Protein AF-D2VY83-F1 (afdb_monomer_lite)

pLDDT: mean 72.1, std 21.94, range [38.34, 97.81]

Foldseek 3Di:
DDDDDDDDDDDDDDDDDDDDDDDDDDDDDDDDDDDDDDDDDDDDDDDDDDDDDDDDDPDPPPDDPPPPPPQPWDWDQDPVGIDTDRDPPPCPVPLQDLLLLLQPLLDDLVVSCVVVVHDSVSNVVSCVVCQVVQVHPDRDPDLVVCVPGPSSLSNPCPRPNVVVPPPPD

Sequence (169 aa):
MNRKPSKISKPSTKLNSNKLSNRSSSSLSSITLISFAKSSTTTSIPNNTHKNNNNTNIENYNNSPLAVSLFNWKKRETKYGTFFSAAPVNSYKRAISNEEMIRVLHLSQIQAAKILDCHLSTLKRRFNKTKHSLGLDAWPQNYQSIRHLPIFKEIYPMNLSFILNKDSK

Radius of gyration: 32.74 Å; chains: 1; bounding box: 63×112×62 Å

Organism: Naegleria gruberi (NCBI:txid5762)

Structure (mmCIF, N/CA/C/O backbone):
data_AF-D2VY83-F1
#
_entry.id   AF-D2VY83-F1
#
loop_
_atom_site.group_PDB
_atom_site.id
_atom_site.type_symbol
_atom_site.label_atom_id
_atom_site.label_alt_id
_atom_site.label_comp_id
_atom_site.label_asym_id
_atom_site.label_entity_id
_atom_site.label_seq_id
_atom_site.pdbx_PDB_ins_code
_atom_site.Cartn_x
_atom_site.Cartn_y
_atom_site.Cartn_z
_atom_site.occupancy
_atom_site.B_iso_or_equiv
_atom_site.auth_seq_id
_atom_site.auth_comp_id
_atom_site.auth_asym_id
_atom_site.auth_atom_id
_atom_site.pdbx_PDB_model_num
ATOM 1 N N . MET A 1 1 ? 4.031 -63.051 -19.609 1.00 50.16 1 MET A N 1
ATOM 2 C CA . MET A 1 1 ? 4.581 -61.750 -20.063 1.00 50.16 1 MET A CA 1
ATOM 3 C C . MET A 1 1 ? 5.243 -61.069 -18.867 1.00 50.16 1 MET A C 1
ATOM 5 O O . MET A 1 1 ? 4.550 -60.489 -18.047 1.00 50.16 1 MET A O 1
ATOM 9 N N . ASN A 1 2 ? 6.566 -61.205 -18.726 1.00 4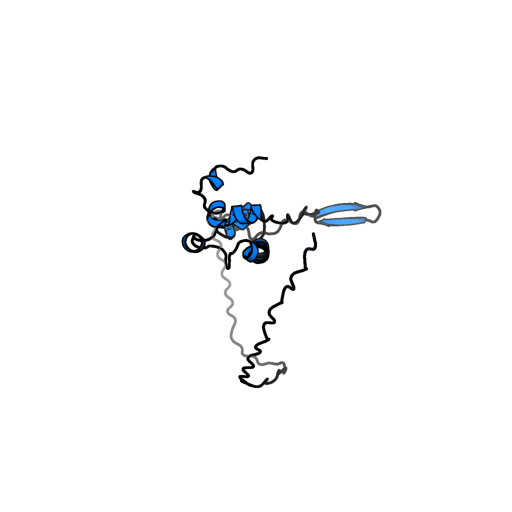6.28 2 ASN A N 1
ATOM 10 C CA . ASN A 1 2 ? 7.329 -60.748 -17.556 1.00 46.28 2 ASN A CA 1
ATOM 11 C C . ASN A 1 2 ? 7.986 -59.391 -17.838 1.00 46.28 2 ASN A C 1
ATOM 13 O O . ASN A 1 2 ? 8.931 -59.317 -18.623 1.00 46.28 2 ASN A O 1
ATOM 17 N N . ARG A 1 3 ? 7.508 -58.315 -17.201 1.00 61.59 3 ARG A N 1
ATOM 18 C CA . ARG A 1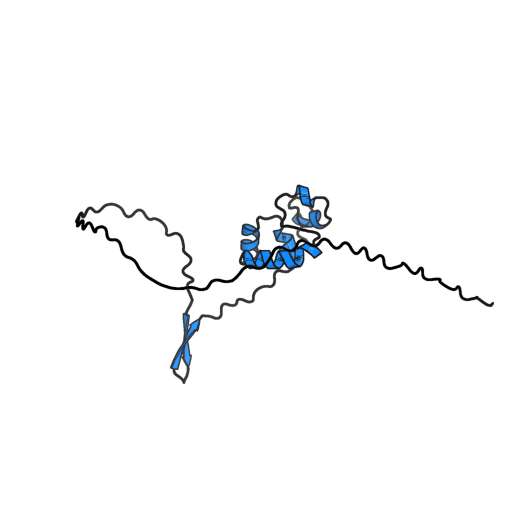 3 ? 8.151 -56.993 -17.258 1.00 61.59 3 ARG A CA 1
ATOM 19 C C . ARG A 1 3 ? 9.157 -56.861 -16.111 1.00 61.59 3 ARG A C 1
ATOM 21 O O . ARG A 1 3 ? 8.778 -56.863 -14.945 1.00 61.59 3 ARG A O 1
ATOM 28 N N . LYS A 1 4 ? 10.445 -56.769 -16.462 1.00 65.12 4 LYS A N 1
ATOM 29 C CA . LYS A 1 4 ? 11.553 -56.439 -15.548 1.00 65.12 4 LYS A CA 1
ATOM 30 C C . LYS A 1 4 ? 11.404 -54.997 -15.023 1.00 65.12 4 LYS A C 1
ATOM 32 O O . LYS A 1 4 ? 11.083 -54.118 -15.821 1.00 65.12 4 LYS A O 1
ATOM 37 N N . PRO A 1 5 ? 11.704 -54.719 -13.742 1.00 65.31 5 PRO A N 1
ATOM 38 C CA . PRO A 1 5 ? 11.765 -53.356 -13.222 1.00 65.31 5 PRO A CA 1
ATOM 39 C C . PRO A 1 5 ? 13.105 -52.679 -13.559 1.00 65.31 5 PRO A C 1
ATOM 41 O O . PRO A 1 5 ? 14.185 -53.205 -13.282 1.00 65.31 5 PRO A O 1
ATOM 44 N N . SER A 1 6 ? 13.026 -51.489 -14.154 1.00 64.12 6 SER A N 1
ATOM 45 C CA . SER A 1 6 ? 14.146 -50.592 -14.446 1.00 64.12 6 SER A CA 1
ATOM 46 C C . SER A 1 6 ? 14.648 -49.904 -13.172 1.00 64.12 6 SER A C 1
ATOM 48 O O . SER A 1 6 ? 13.904 -49.177 -12.514 1.00 64.12 6 SER A O 1
ATOM 50 N N . LYS A 1 7 ? 15.927 -50.110 -12.838 1.00 63.50 7 LYS A N 1
ATOM 51 C CA . LYS A 1 7 ? 16.639 -49.394 -11.771 1.00 63.50 7 LYS A CA 1
ATOM 52 C C . LYS A 1 7 ? 16.869 -47.939 -12.196 1.00 63.50 7 LYS A C 1
ATOM 54 O O . LYS A 1 7 ? 17.638 -47.683 -13.115 1.00 63.50 7 LYS A O 1
ATOM 59 N N . ILE A 1 8 ? 16.221 -46.999 -11.512 1.00 67.62 8 ILE A N 1
ATOM 60 C CA . ILE A 1 8 ? 16.479 -45.560 -11.643 1.00 67.62 8 ILE A CA 1
ATOM 61 C C . ILE A 1 8 ? 17.646 -45.209 -10.714 1.00 67.62 8 ILE A C 1
ATOM 63 O O . ILE A 1 8 ? 17.513 -45.205 -9.490 1.00 67.62 8 ILE A O 1
ATOM 67 N N . SER A 1 9 ? 18.811 -44.954 -11.305 1.00 62.66 9 SER A N 1
ATOM 68 C CA . SER A 1 9 ? 20.003 -44.428 -10.638 1.00 62.66 9 SER A CA 1
ATOM 69 C C . SER A 1 9 ? 19.827 -42.936 -10.336 1.00 62.66 9 SER A C 1
ATOM 71 O O . SER A 1 9 ? 19.643 -42.135 -11.251 1.00 62.66 9 SER A O 1
ATOM 73 N N . LYS A 1 10 ? 19.904 -42.555 -9.057 1.00 69.62 10 LYS A N 1
ATOM 74 C CA . LYS A 1 10 ? 19.952 -41.153 -8.615 1.00 69.62 10 LYS A CA 1
ATOM 75 C C . LYS A 1 10 ? 21.366 -40.588 -8.825 1.00 69.62 10 LYS A C 1
ATOM 77 O O . LYS A 1 10 ? 22.311 -41.220 -8.351 1.00 69.62 10 LYS A O 1
ATOM 82 N N . PRO A 1 11 ? 21.548 -39.410 -9.446 1.00 65.31 11 PRO A N 1
ATOM 83 C CA . PRO A 1 11 ? 22.831 -38.723 -9.418 1.00 65.31 11 PRO A CA 1
ATOM 84 C C . PRO A 1 11 ? 23.021 -37.994 -8.079 1.00 65.31 11 PRO A C 1
ATOM 86 O O . PRO A 1 11 ? 22.251 -37.112 -7.703 1.00 65.31 11 PRO A O 1
ATOM 89 N N . SER A 1 12 ? 24.063 -38.397 -7.354 1.00 55.31 12 SER A N 1
ATOM 90 C CA . SER A 1 12 ? 24.594 -37.748 -6.158 1.00 55.31 12 SER A CA 1
ATOM 91 C C . SER A 1 12 ? 25.444 -36.534 -6.549 1.00 55.31 12 SER A C 1
ATOM 93 O O . SER A 1 12 ? 26.580 -36.699 -7.003 1.00 55.31 12 SER A O 1
ATOM 95 N N . THR A 1 13 ? 24.936 -35.318 -6.365 1.00 58.25 13 THR A N 1
ATOM 96 C CA . THR A 1 13 ? 25.732 -34.095 -6.542 1.00 58.25 13 THR A CA 1
ATOM 97 C C . THR A 1 13 ? 26.326 -33.660 -5.207 1.00 58.25 13 THR A C 1
ATOM 99 O O . THR A 1 13 ? 25.625 -33.414 -4.228 1.00 58.25 13 THR A O 1
ATOM 102 N N . LYS A 1 14 ? 27.658 -33.639 -5.189 1.00 55.62 14 LYS A N 1
ATOM 103 C CA . LYS A 1 14 ? 28.530 -33.361 -4.051 1.00 55.62 14 LYS A CA 1
ATOM 104 C C . LYS A 1 14 ? 28.411 -31.906 -3.588 1.00 55.62 14 LYS A C 1
ATOM 106 O O . LYS A 1 14 ? 28.391 -30.985 -4.399 1.00 55.62 14 LYS A O 1
ATOM 111 N N . LEU A 1 15 ? 28.407 -31.743 -2.266 1.00 46.94 15 LEU A N 1
ATOM 112 C CA . LEU A 1 15 ? 28.692 -30.508 -1.541 1.00 46.94 15 LEU A CA 1
ATOM 113 C C . LEU A 1 15 ? 30.009 -29.893 -2.033 1.00 46.94 15 LEU A C 1
ATOM 115 O O . LEU A 1 15 ? 31.037 -30.568 -2.025 1.00 46.94 15 LEU A O 1
ATOM 119 N N . ASN A 1 16 ? 29.981 -28.612 -2.404 1.00 53.56 16 ASN A N 1
ATOM 120 C CA . ASN A 1 16 ? 31.184 -27.810 -2.589 1.00 53.56 16 ASN A CA 1
ATOM 121 C C . ASN A 1 16 ? 31.148 -26.636 -1.603 1.00 53.56 16 ASN A C 1
ATOM 123 O O . ASN A 1 16 ? 30.447 -25.646 -1.802 1.00 53.56 16 ASN A O 1
ATOM 127 N N . SER A 1 17 ? 31.858 -26.800 -0.490 1.00 47.78 17 SER A N 1
ATOM 128 C CA . SER A 1 17 ? 32.050 -25.794 0.549 1.00 47.78 17 SER A CA 1
ATOM 129 C C . SER A 1 17 ? 33.321 -24.999 0.254 1.00 47.78 17 SER A C 1
ATOM 131 O O . SER A 1 17 ? 34.409 -25.387 0.682 1.00 47.78 17 SER A O 1
ATOM 133 N N . ASN A 1 18 ? 33.191 -23.872 -0.447 1.00 52.16 18 ASN A N 1
ATOM 134 C CA . ASN A 1 18 ? 34.287 -22.912 -0.557 1.00 52.16 18 ASN A CA 1
ATOM 135 C C . ASN A 1 18 ? 34.335 -22.041 0.701 1.00 52.16 18 ASN A C 1
ATOM 137 O O . ASN A 1 18 ? 33.578 -21.092 0.889 1.00 52.16 18 ASN A O 1
ATOM 141 N N . LYS A 1 19 ? 35.260 -22.435 1.572 1.00 44.53 19 LYS A N 1
ATOM 142 C CA . LYS A 1 19 ? 35.750 -21.730 2.749 1.00 44.53 19 LYS A CA 1
ATOM 143 C C . LYS A 1 19 ? 36.681 -20.608 2.274 1.00 44.53 19 LYS A C 1
ATOM 145 O O . LYS A 1 19 ? 37.824 -20.886 1.933 1.00 44.53 19 LYS A O 1
ATOM 150 N N . LEU A 1 20 ? 36.215 -19.358 2.260 1.00 50.91 20 LEU A N 1
ATOM 151 C CA . LEU A 1 20 ? 37.099 -18.189 2.194 1.00 50.91 20 LEU A CA 1
ATOM 152 C C . LEU A 1 20 ? 36.975 -17.392 3.492 1.00 50.91 20 LEU A C 1
ATOM 154 O O . LEU A 1 20 ? 36.028 -16.647 3.727 1.00 50.91 20 LEU A O 1
ATOM 158 N N . SER A 1 21 ? 37.955 -17.608 4.359 1.00 43.59 21 SER A N 1
ATOM 159 C CA . SER A 1 21 ? 38.268 -16.769 5.502 1.00 43.59 21 SER A CA 1
ATOM 160 C C . SER A 1 21 ? 38.964 -15.501 5.016 1.00 43.59 21 SER A C 1
ATOM 162 O O . SER A 1 21 ? 40.101 -15.591 4.566 1.00 43.59 21 SER A O 1
ATOM 164 N N . ASN A 1 22 ? 38.341 -14.337 5.187 1.00 47.81 22 ASN A N 1
ATOM 165 C CA . ASN A 1 22 ? 39.086 -13.089 5.320 1.00 47.81 22 ASN A CA 1
ATOM 166 C C . ASN A 1 22 ? 38.757 -12.462 6.672 1.00 47.81 22 ASN A C 1
ATOM 168 O O . ASN A 1 22 ? 37.680 -11.921 6.911 1.00 47.81 22 ASN A O 1
ATOM 172 N N . ARG A 1 23 ? 39.730 -12.611 7.573 1.00 41.16 23 ARG A N 1
ATOM 173 C CA . ARG A 1 23 ? 39.874 -11.842 8.801 1.00 41.16 23 ARG A CA 1
ATOM 174 C C . ARG A 1 23 ? 40.014 -10.368 8.431 1.00 41.16 23 ARG A C 1
ATOM 176 O O . ARG A 1 23 ? 40.884 -10.003 7.649 1.00 41.16 23 ARG A O 1
ATOM 183 N N . SER A 1 24 ? 39.233 -9.518 9.074 1.00 47.16 24 SER A N 1
ATOM 184 C CA . SER A 1 24 ? 39.651 -8.158 9.402 1.00 47.16 24 SER A CA 1
ATOM 185 C C . SER A 1 24 ? 39.065 -7.842 10.767 1.00 47.16 24 SER A C 1
ATOM 187 O O . SER A 1 24 ? 37.891 -7.530 10.930 1.00 47.16 24 SER A O 1
ATOM 189 N N . SER A 1 25 ? 39.905 -8.085 11.764 1.00 42.38 25 SER A N 1
ATOM 190 C CA . SER A 1 25 ? 39.748 -7.676 13.147 1.00 42.38 25 SER A CA 1
ATOM 191 C C . SER A 1 25 ? 40.097 -6.197 13.266 1.00 42.38 25 SER A C 1
ATOM 193 O O . SER A 1 25 ? 41.242 -5.825 13.024 1.00 42.38 25 SER A O 1
ATOM 195 N N . SER A 1 26 ? 39.155 -5.380 13.719 1.00 46.84 26 SER A N 1
ATOM 196 C CA . SER A 1 26 ? 39.470 -4.106 14.364 1.00 46.84 26 SER A CA 1
ATOM 197 C C . SER A 1 26 ? 38.577 -3.951 15.592 1.00 46.84 26 SER A C 1
ATOM 199 O O . SER A 1 26 ? 37.401 -3.612 15.500 1.00 46.84 26 SER A O 1
ATOM 201 N N . SER A 1 27 ? 39.180 -4.358 16.708 1.00 42.06 27 SER A N 1
ATOM 202 C CA . SER A 1 27 ? 38.996 -3.932 18.097 1.00 42.06 27 SER A CA 1
ATOM 203 C C . SER A 1 27 ? 37.742 -3.136 18.473 1.00 42.06 27 SER A C 1
ATOM 205 O O . SER A 1 27 ? 37.560 -1.980 18.094 1.00 42.06 27 SER A O 1
ATOM 207 N N . LEU A 1 28 ? 36.983 -3.752 19.377 1.00 43.41 28 LEU A N 1
ATOM 208 C CA . LEU A 1 28 ? 36.163 -3.095 20.386 1.00 43.41 28 LEU A CA 1
ATOM 209 C C . LEU A 1 28 ? 37.042 -2.186 21.257 1.00 43.41 28 LEU A C 1
ATOM 211 O O . LEU A 1 28 ? 37.999 -2.666 21.863 1.00 43.41 28 LEU A O 1
ATOM 215 N N . SER A 1 29 ? 36.657 -0.917 21.369 1.00 42.00 29 SER A N 1
ATOM 216 C CA . SER A 1 29 ? 37.176 0.005 22.380 1.00 42.00 29 SER A CA 1
ATOM 217 C C . SER A 1 29 ? 36.007 0.692 23.084 1.00 42.00 29 SER A C 1
ATOM 219 O O . SER A 1 29 ? 35.399 1.619 22.563 1.00 42.00 29 SER A O 1
ATOM 221 N N . SER A 1 30 ? 35.704 0.151 24.261 1.00 42.50 30 SER A N 1
ATOM 222 C CA . SER A 1 30 ? 35.363 0.842 25.506 1.00 42.50 30 SER A CA 1
ATOM 223 C C . SER A 1 30 ? 34.264 1.911 25.514 1.00 42.50 30 SER A C 1
ATOM 225 O O . SER A 1 30 ? 34.455 3.075 25.178 1.00 42.50 30 SER A O 1
ATOM 227 N N . ILE A 1 31 ? 33.140 1.501 26.102 1.00 47.03 31 ILE A N 1
ATOM 228 C CA . ILE A 1 31 ? 32.176 2.347 26.810 1.00 47.03 31 ILE A CA 1
ATOM 229 C C . ILE A 1 31 ? 32.932 3.206 27.835 1.00 47.03 31 ILE A C 1
ATOM 231 O O . ILE A 1 31 ? 33.651 2.672 28.677 1.00 47.03 31 ILE A O 1
ATOM 235 N N . THR A 1 32 ? 32.748 4.526 27.800 1.00 41.19 32 THR A N 1
ATOM 236 C CA . THR A 1 32 ? 33.113 5.417 28.911 1.00 41.19 32 THR A CA 1
ATOM 237 C C . THR A 1 32 ? 31.863 6.162 29.372 1.00 41.19 32 THR A C 1
ATOM 239 O O . THR A 1 32 ? 31.325 7.006 28.663 1.00 41.19 32 THR A O 1
ATOM 242 N N . LEU A 1 33 ? 31.386 5.795 30.563 1.00 46.66 33 LEU A N 1
ATOM 243 C CA . LEU A 1 33 ? 30.388 6.501 31.366 1.00 46.66 33 LEU A CA 1
ATOM 244 C C . LEU A 1 33 ? 31.130 7.269 32.466 1.00 46.66 33 LEU A C 1
ATOM 246 O O . LEU A 1 33 ? 31.514 6.640 33.444 1.00 46.66 33 LEU A O 1
ATOM 250 N N . ILE A 1 34 ? 31.326 8.585 32.325 1.00 48.47 34 ILE A N 1
ATOM 251 C CA . ILE A 1 34 ? 31.805 9.516 33.376 1.00 48.47 34 ILE A CA 1
ATOM 252 C C . ILE A 1 34 ? 31.256 10.913 32.991 1.00 48.47 34 ILE A C 1
ATOM 254 O O . ILE A 1 34 ? 31.622 11.437 31.949 1.00 48.47 34 ILE A O 1
ATOM 258 N N . SER A 1 35 ? 30.111 11.361 33.523 1.00 40.03 35 SER A N 1
ATOM 259 C CA . SER A 1 35 ? 29.860 12.125 34.766 1.00 40.03 35 SER A CA 1
ATOM 260 C C . SER A 1 35 ? 29.913 13.661 34.629 1.00 40.03 35 SER A C 1
ATOM 262 O O . SER A 1 35 ? 30.937 14.234 34.288 1.00 40.03 35 SER A O 1
ATOM 264 N N . PHE A 1 36 ? 28.779 14.287 34.969 1.00 38.34 36 PHE A N 1
ATOM 265 C CA . PHE A 1 36 ? 28.581 15.533 35.728 1.00 38.34 36 PHE A CA 1
ATOM 266 C C . PHE A 1 36 ? 29.729 16.556 35.879 1.00 38.34 36 PHE A C 1
ATOM 268 O O . PHE A 1 36 ? 30.734 16.278 36.519 1.00 38.34 36 PHE A O 1
ATOM 275 N N . ALA A 1 37 ? 29.409 17.804 35.503 1.00 39.28 37 ALA A N 1
ATOM 276 C CA . ALA A 1 37 ? 29.324 18.995 36.373 1.00 39.28 37 ALA A CA 1
ATOM 277 C C . ALA A 1 37 ? 30.030 20.256 35.836 1.00 39.28 37 ALA A C 1
ATOM 279 O O . ALA A 1 37 ? 31.222 20.257 35.571 1.00 39.28 37 ALA A O 1
ATOM 280 N N . LYS A 1 38 ? 29.240 21.345 35.837 1.00 39.16 38 LYS A N 1
ATOM 281 C CA . LYS A 1 38 ? 29.589 22.753 36.106 1.00 39.16 38 LYS A CA 1
ATOM 282 C C . LYS A 1 38 ? 30.769 23.364 35.337 1.00 39.16 38 LYS A C 1
ATOM 284 O O . LYS A 1 38 ? 31.921 23.093 35.642 1.00 39.16 38 LYS A O 1
ATOM 289 N N . SER A 1 39 ? 30.480 24.423 34.580 1.00 40.59 39 SER A N 1
ATOM 290 C CA . SER A 1 39 ? 30.797 25.785 35.044 1.00 40.59 39 SER A CA 1
ATOM 291 C C . SER A 1 39 ? 30.134 26.866 34.194 1.00 40.59 39 SER A C 1
ATOM 293 O O . SER A 1 39 ? 29.851 26.693 33.014 1.00 40.59 39 SER A O 1
ATOM 295 N N . SER A 1 40 ? 29.843 27.954 34.892 1.00 42.91 40 SER A N 1
ATOM 296 C CA . SER A 1 40 ? 29.077 29.137 34.526 1.00 42.91 40 SER A CA 1
ATOM 297 C C . SER A 1 40 ? 29.877 30.134 33.684 1.00 42.91 40 SER A C 1
ATOM 299 O O . SER A 1 40 ? 31.082 30.265 33.876 1.00 42.91 40 SER A O 1
ATOM 301 N N . THR A 1 41 ? 29.191 30.917 32.847 1.00 43.72 41 THR A N 1
ATOM 302 C CA . THR A 1 41 ? 29.583 32.288 32.429 1.00 43.72 41 THR A CA 1
ATOM 303 C C . THR A 1 41 ? 28.374 32.915 31.710 1.00 43.72 41 THR A C 1
ATOM 305 O O . THR A 1 41 ? 28.014 32.494 30.621 1.00 43.72 41 THR A O 1
ATOM 308 N N . THR A 1 42 ? 27.463 33.591 32.420 1.00 48.22 42 THR A N 1
ATOM 309 C CA . THR A 1 42 ? 27.344 35.064 32.544 1.00 48.22 42 THR A CA 1
ATOM 310 C C . THR A 1 42 ? 27.491 35.850 31.237 1.00 48.22 42 THR A C 1
ATOM 312 O O . THR A 1 42 ? 28.619 36.059 30.807 1.00 48.22 42 THR A O 1
ATOM 315 N N . THR A 1 43 ? 26.369 36.367 30.716 1.00 45.84 43 THR A N 1
ATOM 316 C CA . THR A 1 43 ? 26.180 37.731 30.155 1.00 45.84 43 THR A CA 1
ATOM 317 C C . THR A 1 43 ? 24.715 37.884 29.712 1.00 45.84 43 THR A C 1
ATOM 319 O O . THR A 1 43 ? 24.214 37.169 28.857 1.00 45.84 43 THR A O 1
ATOM 322 N N . SER A 1 44 ? 23.920 38.591 30.517 1.00 43.47 44 SER A N 1
ATOM 323 C CA . SER A 1 44 ? 23.408 39.951 30.260 1.00 43.47 44 SER A CA 1
ATOM 324 C C . SER A 1 44 ? 21.992 39.961 29.670 1.00 43.47 44 SER A C 1
ATOM 326 O O . SER A 1 44 ? 21.777 39.756 28.479 1.00 43.47 44 SER A O 1
ATOM 328 N N . ILE A 1 45 ? 21.044 40.240 30.563 1.00 48.59 45 ILE A N 1
ATOM 329 C CA . ILE A 1 45 ? 19.660 40.646 30.310 1.00 48.59 45 ILE A CA 1
ATOM 330 C C . ILE A 1 45 ? 19.655 42.024 29.630 1.00 48.59 45 ILE A C 1
ATOM 332 O O . ILE A 1 45 ? 20.348 42.922 30.113 1.00 48.59 45 ILE A O 1
ATOM 336 N N . PRO A 1 46 ? 18.791 42.245 28.625 1.00 58.25 46 PRO A N 1
ATOM 337 C CA . PRO A 1 46 ? 18.152 43.542 28.473 1.00 58.25 46 PRO A CA 1
ATOM 338 C C . PRO A 1 46 ? 16.629 43.428 28.607 1.00 58.25 46 PRO A C 1
ATOM 340 O O . PRO A 1 46 ? 15.943 42.782 27.817 1.00 58.25 46 PRO A O 1
ATOM 343 N N . ASN A 1 47 ? 16.117 44.117 29.628 1.00 47.00 47 ASN A N 1
ATOM 344 C CA . ASN A 1 47 ? 14.730 44.541 29.726 1.00 47.00 47 ASN A CA 1
ATOM 345 C C . ASN A 1 47 ? 14.448 45.515 28.582 1.00 47.00 47 ASN A C 1
ATOM 347 O O . ASN A 1 47 ? 15.157 46.512 28.456 1.00 47.00 47 ASN A O 1
ATOM 351 N N . ASN A 1 48 ? 13.389 45.286 27.807 1.00 43.66 48 ASN A N 1
ATOM 352 C CA . ASN A 1 48 ? 12.786 46.374 27.051 1.00 43.66 48 ASN A CA 1
ATOM 353 C C . ASN A 1 48 ? 11.262 46.265 27.065 1.00 43.66 48 ASN A C 1
ATOM 355 O O . ASN A 1 48 ? 10.634 45.496 26.341 1.00 43.66 48 ASN A O 1
ATOM 359 N N . THR A 1 49 ? 10.688 47.061 27.957 1.00 47.66 49 THR A N 1
ATOM 360 C CA . THR A 1 49 ? 9.281 47.418 28.025 1.00 47.66 49 THR A CA 1
ATOM 361 C C . THR A 1 49 ? 8.990 48.375 26.876 1.00 47.66 49 THR A C 1
ATOM 363 O O . THR A 1 49 ? 9.415 49.524 26.909 1.00 47.66 49 THR A O 1
ATOM 366 N N . HIS A 1 50 ? 8.225 47.938 25.880 1.00 45.16 50 HIS A N 1
ATOM 367 C CA . HIS A 1 50 ? 7.535 48.859 24.983 1.00 45.16 50 HIS A CA 1
ATOM 368 C C . HIS A 1 50 ? 6.066 48.459 24.883 1.00 45.16 50 HIS A C 1
ATOM 370 O O . HIS A 1 50 ? 5.690 47.494 24.225 1.00 45.16 50 HIS A O 1
ATOM 376 N N . LYS A 1 51 ? 5.231 49.246 25.569 1.00 46.94 51 LYS A N 1
ATOM 377 C CA . LYS A 1 51 ? 3.830 49.440 25.205 1.00 46.94 51 LYS A CA 1
ATOM 378 C C . LYS A 1 51 ? 3.805 50.028 23.796 1.00 46.94 51 LYS A C 1
ATOM 380 O O . LYS A 1 51 ? 4.362 51.102 23.589 1.00 46.94 51 LYS A O 1
ATOM 385 N N . ASN A 1 52 ? 3.110 49.372 22.878 1.00 46.75 52 ASN A N 1
ATOM 386 C CA . ASN A 1 52 ? 2.437 50.064 21.789 1.00 46.75 52 ASN A CA 1
ATOM 387 C C . ASN A 1 52 ? 1.173 49.288 21.416 1.00 46.75 52 ASN A C 1
ATOM 389 O O . ASN A 1 52 ? 1.226 48.226 20.804 1.00 46.75 52 ASN A O 1
ATOM 393 N N . ASN A 1 53 ? 0.036 49.840 21.837 1.00 49.44 53 ASN A N 1
ATOM 394 C CA . ASN A 1 53 ? -1.241 49.603 21.185 1.00 49.44 53 ASN A CA 1
ATOM 395 C C . ASN A 1 53 ? -1.140 50.213 19.791 1.00 49.44 53 ASN A C 1
ATOM 397 O O . ASN A 1 53 ? -0.857 51.401 19.698 1.00 49.44 53 ASN A O 1
ATOM 401 N N . ASN A 1 54 ? -1.418 49.433 18.751 1.00 48.34 54 ASN A N 1
ATOM 402 C CA . ASN A 1 54 ? -2.209 49.906 17.625 1.00 48.34 54 ASN A CA 1
ATOM 403 C C . ASN A 1 54 ? -2.892 48.720 16.947 1.00 48.34 54 ASN A C 1
ATOM 405 O O . ASN A 1 54 ? -2.311 47.672 16.688 1.00 48.34 54 ASN A O 1
ATOM 409 N N . ASN A 1 55 ? -4.182 48.932 16.765 1.00 48.59 55 ASN A N 1
ATOM 410 C CA . ASN A 1 55 ? -5.208 48.027 16.311 1.00 48.59 55 ASN A CA 1
ATOM 411 C C . ASN A 1 55 ? -5.266 48.103 14.781 1.00 48.59 55 ASN A C 1
ATOM 413 O O . ASN A 1 55 ? -5.639 49.160 14.288 1.00 48.59 55 ASN A O 1
ATOM 417 N N . THR A 1 56 ? -4.938 47.035 14.048 1.00 45.22 56 THR A N 1
ATOM 418 C CA . THR A 1 56 ? -5.385 46.840 12.655 1.00 45.22 56 THR A CA 1
ATOM 419 C C . THR A 1 56 ? -5.268 45.373 12.214 1.00 45.22 56 THR A C 1
ATOM 421 O O . THR A 1 56 ? -4.193 44.787 12.209 1.00 45.22 56 THR A O 1
ATOM 424 N N . ASN A 1 57 ? -6.418 44.829 11.799 1.00 42.81 57 ASN A N 1
ATOM 425 C CA . ASN A 1 57 ? -6.637 43.692 10.897 1.00 42.81 57 ASN A CA 1
ATOM 426 C C . ASN A 1 57 ? -5.985 42.341 11.229 1.00 42.81 57 ASN A C 1
ATOM 428 O O . ASN A 1 57 ? -4.948 41.956 10.698 1.00 42.81 57 ASN A O 1
ATOM 432 N N . ILE A 1 58 ? -6.732 41.552 12.007 1.00 42.09 58 ILE A N 1
ATOM 433 C CA . ILE A 1 58 ? -6.656 40.089 12.004 1.00 42.09 58 ILE A CA 1
ATOM 434 C C . ILE A 1 58 ? -7.137 39.614 10.626 1.00 42.09 58 ILE A C 1
ATOM 436 O O . ILE A 1 58 ? -8.330 39.425 10.391 1.00 42.09 58 ILE A O 1
ATOM 440 N N . GLU A 1 59 ? -6.207 39.456 9.691 1.00 42.97 59 GLU A N 1
ATOM 441 C CA . GLU A 1 59 ? -6.439 38.622 8.521 1.00 42.97 59 GLU A CA 1
ATOM 442 C C . GLU A 1 59 ? -6.603 37.173 8.990 1.00 42.97 59 GLU A C 1
ATOM 444 O O . GLU A 1 59 ? -5.786 36.639 9.743 1.00 42.97 59 GLU A O 1
ATOM 449 N N . ASN A 1 60 ? -7.708 36.560 8.564 1.00 45.53 60 ASN A N 1
ATOM 450 C CA . ASN A 1 60 ? -8.044 35.153 8.746 1.00 45.53 60 ASN A CA 1
ATOM 451 C C . ASN A 1 60 ? -6.952 34.254 8.142 1.00 45.53 60 ASN A C 1
ATOM 453 O O . ASN A 1 60 ? -7.077 33.748 7.025 1.00 45.53 60 ASN A O 1
ATOM 457 N N . TYR A 1 61 ? -5.891 33.998 8.901 1.00 41.06 61 TYR A N 1
ATOM 458 C CA . TYR A 1 61 ? -5.036 32.845 8.672 1.00 41.06 61 TYR A CA 1
ATOM 459 C C . TYR A 1 61 ? -5.798 31.617 9.152 1.00 41.06 61 TYR A C 1
ATOM 461 O O . TYR A 1 61 ? -5.801 31.270 10.333 1.00 41.06 61 TYR A O 1
ATOM 469 N N . ASN A 1 62 ? -6.489 30.982 8.205 1.00 45.34 62 ASN A N 1
ATOM 470 C CA . ASN A 1 62 ? -7.044 29.651 8.368 1.00 45.34 62 ASN A CA 1
ATOM 471 C C . ASN A 1 62 ? -5.947 28.732 8.903 1.00 45.34 62 ASN A C 1
ATOM 473 O O . ASN A 1 62 ? -4.987 28.390 8.211 1.00 45.34 62 ASN A O 1
ATOM 477 N N . ASN A 1 63 ? -6.108 28.395 10.176 1.00 46.97 63 ASN A N 1
ATOM 478 C CA . ASN A 1 63 ? -5.231 27.543 10.941 1.00 46.97 63 ASN A CA 1
ATOM 479 C C . ASN A 1 63 ? -4.902 26.268 10.161 1.00 46.97 63 ASN A C 1
ATOM 481 O O . ASN A 1 63 ? -5.776 25.474 9.815 1.00 46.97 63 ASN A O 1
ATOM 485 N N . SER A 1 64 ? -3.604 26.071 9.943 1.00 44.59 64 SER A N 1
ATOM 486 C CA . SER A 1 64 ? -3.000 24.759 9.749 1.00 44.59 64 SER A CA 1
ATOM 487 C C . SER A 1 64 ? -3.545 23.808 10.822 1.00 44.59 64 SER A C 1
ATOM 489 O O . SER A 1 64 ? -3.349 24.079 12.013 1.00 44.59 64 SER A O 1
ATOM 491 N N . PRO A 1 65 ? -4.234 22.707 10.469 1.00 48.47 65 PRO A N 1
ATOM 492 C CA . PRO A 1 65 ? -4.635 21.727 11.452 1.00 48.47 65 PRO A CA 1
ATOM 493 C C . PRO A 1 65 ? -3.389 20.913 11.795 1.00 48.47 65 PRO A C 1
ATOM 495 O O . PRO A 1 65 ? -3.147 19.830 11.260 1.00 48.47 65 PRO A O 1
ATOM 498 N N . LEU A 1 66 ? -2.595 21.425 12.737 1.00 44.09 66 LEU A N 1
ATOM 499 C CA . LEU A 1 66 ? -1.948 20.552 13.704 1.00 44.09 66 LEU A CA 1
ATOM 500 C C . LEU A 1 66 ? -3.086 19.725 14.297 1.00 44.09 66 LEU A C 1
ATOM 502 O O . LEU A 1 66 ? -3.901 20.247 15.051 1.00 44.09 66 LEU A O 1
ATOM 506 N N . ALA A 1 67 ? -3.216 18.487 13.826 1.00 52.31 67 ALA A N 1
ATOM 507 C CA . ALA A 1 67 ? -4.287 17.571 14.165 1.00 52.31 67 ALA A CA 1
ATOM 508 C C . ALA A 1 67 ? -4.285 17.315 15.677 1.00 52.31 67 ALA A C 1
ATOM 510 O O . ALA A 1 67 ? -3.704 16.346 16.165 1.00 52.31 67 ALA A O 1
ATOM 511 N N . VAL A 1 68 ? -4.940 18.197 16.430 1.00 52.06 68 VAL A N 1
ATOM 512 C CA . VAL A 1 68 ? -5.411 17.910 17.774 1.00 52.06 68 VAL A CA 1
ATOM 513 C C . VAL A 1 68 ? -6.445 16.822 17.564 1.00 52.06 68 VAL A C 1
ATOM 515 O O . VAL A 1 68 ? -7.576 17.084 17.165 1.00 52.06 68 VAL A O 1
ATOM 518 N N . SER A 1 69 ? -5.998 15.578 17.710 1.00 56.53 69 SER A N 1
ATOM 519 C CA . SER A 1 69 ? -6.847 14.399 17.752 1.00 56.53 69 SER A CA 1
ATOM 520 C C . SER A 1 69 ? -7.994 14.698 18.711 1.00 56.53 69 SER A C 1
ATOM 522 O O . SER A 1 69 ? -7.797 14.702 19.927 1.00 56.53 69 SER A O 1
ATOM 524 N N . LEU A 1 70 ? -9.173 15.004 18.164 1.00 59.19 70 LEU A N 1
ATOM 525 C CA . LEU A 1 70 ? -10.414 15.140 18.913 1.00 59.19 70 LEU A CA 1
ATOM 526 C C . LEU A 1 70 ? -10.740 13.749 19.452 1.00 59.19 70 LEU A C 1
ATOM 528 O O . LEU A 1 70 ? -11.440 12.951 18.831 1.00 59.19 70 LEU A O 1
ATOM 532 N N . PHE A 1 71 ? -10.147 13.424 20.598 1.00 64.25 71 PHE A N 1
ATOM 533 C CA . PHE A 1 71 ? -10.523 12.261 21.373 1.00 64.25 71 PHE A CA 1
ATOM 534 C C . PHE A 1 71 ? -11.968 12.484 21.807 1.00 64.25 71 PHE A C 1
ATOM 536 O O . PHE A 1 71 ? -12.246 13.259 22.719 1.00 64.25 71 PHE A O 1
ATOM 543 N N . ASN A 1 72 ? -12.897 11.822 21.123 1.00 74.69 72 ASN A N 1
ATOM 544 C CA . ASN A 1 72 ? -14.289 11.776 21.538 1.00 74.69 72 ASN A CA 1
ATOM 545 C C . ASN A 1 72 ? -14.372 10.959 22.833 1.00 74.69 72 ASN A C 1
ATOM 547 O O . ASN A 1 72 ? -14.465 9.727 22.822 1.00 74.69 72 ASN A O 1
ATOM 551 N N . TRP A 1 73 ? -14.287 11.656 23.964 1.00 82.19 73 TRP A N 1
ATOM 552 C CA . TRP A 1 73 ? -14.511 11.090 25.286 1.00 82.19 73 TRP A CA 1
ATOM 553 C C . TRP A 1 73 ? -16.006 10.869 25.482 1.00 82.19 73 TRP A C 1
ATOM 555 O O . TRP A 1 73 ? -16.795 11.810 25.433 1.00 82.19 73 TRP A O 1
ATOM 565 N N . LYS A 1 74 ? -16.410 9.619 25.720 1.00 84.12 74 LYS A N 1
ATOM 566 C CA . LYS A 1 74 ? -17.795 9.292 26.052 1.00 84.12 74 LYS A CA 1
ATOM 567 C C . LYS A 1 74 ? -17.887 9.032 27.551 1.00 84.12 74 LYS A C 1
ATOM 569 O O . LYS A 1 74 ? -17.264 8.100 28.067 1.00 84.12 74 LYS A O 1
ATOM 574 N N . LYS A 1 75 ? -18.666 9.860 28.252 1.00 92.06 75 LYS A N 1
ATOM 575 C CA . LYS A 1 75 ? -19.021 9.631 29.657 1.00 92.06 75 LYS A CA 1
ATOM 576 C C . LYS A 1 75 ? -19.856 8.349 29.734 1.00 92.06 75 LYS A C 1
ATOM 578 O O . LYS A 1 75 ? -20.844 8.214 29.012 1.00 92.06 75 LYS A O 1
ATOM 583 N N . ARG A 1 76 ? -19.447 7.398 30.572 1.00 89.00 76 ARG A N 1
ATOM 584 C CA . ARG A 1 76 ? -20.237 6.213 30.920 1.00 89.00 76 ARG A CA 1
ATOM 585 C C . ARG A 1 76 ? -20.538 6.246 32.407 1.00 89.00 76 ARG A C 1
ATOM 587 O O . ARG A 1 76 ? -19.627 6.297 33.231 1.00 89.00 76 ARG A O 1
ATOM 594 N N . GLU A 1 77 ? -21.819 6.203 32.732 1.00 93.81 77 GLU A N 1
ATOM 595 C CA . GLU A 1 77 ? -22.292 6.113 34.106 1.00 93.81 77 GLU A CA 1
ATOM 596 C C . GLU A 1 77 ? -22.563 4.648 34.436 1.00 93.81 77 GLU A C 1
ATOM 598 O O . GLU A 1 77 ? -23.170 3.913 33.657 1.00 93.81 77 GLU A O 1
ATOM 603 N N . THR A 1 78 ? -22.044 4.200 35.573 1.00 94.12 78 THR A N 1
ATOM 604 C CA . THR A 1 78 ? -22.224 2.838 36.077 1.00 94.12 78 THR A CA 1
ATOM 605 C C . THR A 1 78 ? -22.625 2.902 37.548 1.00 94.12 78 THR A C 1
ATOM 607 O O . THR A 1 78 ? -22.393 3.916 38.206 1.00 94.12 78 THR A O 1
ATOM 610 N N . LYS A 1 79 ? -23.147 1.801 38.108 1.00 95.25 79 LYS A N 1
ATOM 611 C CA . LYS A 1 79 ? -23.483 1.699 39.545 1.00 95.25 79 LYS A CA 1
ATOM 612 C C . LYS A 1 79 ? -22.302 1.935 40.505 1.00 95.25 79 LYS A C 1
ATOM 614 O O . LYS A 1 79 ? -22.520 2.062 41.701 1.00 95.25 79 LYS A O 1
ATOM 619 N N . TYR A 1 80 ? -21.070 1.982 39.992 1.00 94.31 80 TYR A N 1
ATOM 620 C CA . TYR A 1 80 ? -19.841 2.191 40.764 1.00 94.31 80 TYR A CA 1
ATOM 621 C C . TYR A 1 80 ? -19.214 3.579 40.560 1.00 94.31 80 TYR A C 1
ATOM 623 O O . TYR A 1 80 ? -18.161 3.853 41.125 1.00 94.31 80 TYR A O 1
ATOM 631 N N . GLY A 1 81 ? -19.823 4.447 39.745 1.00 93.81 81 GLY A N 1
ATOM 632 C CA . GLY A 1 81 ? -19.314 5.791 39.473 1.00 93.81 81 GLY A CA 1
ATOM 633 C C . GLY A 1 81 ? -19.313 6.169 37.994 1.00 93.81 81 GLY A C 1
ATOM 634 O O . GLY A 1 81 ? -19.785 5.432 37.119 1.00 93.81 81 GLY A O 1
ATOM 635 N N . THR A 1 82 ? -18.779 7.362 37.730 1.00 93.88 82 THR A N 1
ATOM 636 C CA . THR A 1 82 ? -18.641 7.935 36.388 1.00 93.88 82 THR A CA 1
ATOM 637 C C . THR A 1 82 ? -17.249 7.652 35.837 1.00 93.88 82 THR A C 1
ATOM 639 O O . THR A 1 82 ? -16.255 8.032 36.451 1.00 93.88 82 THR A O 1
ATOM 642 N N . PHE A 1 83 ? -17.181 7.060 34.646 1.00 93.19 83 PHE A N 1
ATOM 643 C CA . PHE A 1 83 ? -15.928 6.788 33.948 1.00 93.19 83 PHE A CA 1
ATOM 644 C C . PHE A 1 83 ? -15.914 7.476 32.584 1.00 93.19 83 PHE A C 1
ATOM 646 O O . PHE A 1 83 ? -16.904 7.460 31.848 1.00 93.19 83 PHE A O 1
ATOM 653 N N . PHE A 1 84 ? -14.770 8.051 32.220 1.00 90.62 84 PHE A N 1
ATOM 654 C CA . PHE A 1 84 ? -14.524 8.542 30.869 1.00 90.62 84 PHE A CA 1
ATOM 655 C C . PHE A 1 84 ? -13.807 7.452 30.085 1.00 90.62 84 PHE A C 1
ATOM 657 O O . PHE A 1 84 ? -12.701 7.043 30.428 1.00 90.62 84 PHE A O 1
ATOM 664 N N . SER A 1 85 ? -14.455 6.959 29.036 1.00 85.62 85 SER A N 1
ATOM 665 C CA . SER A 1 85 ? -13.858 5.997 28.119 1.00 85.62 85 SER A CA 1
ATOM 666 C C . SER A 1 85 ? -13.761 6.661 26.755 1.00 85.62 85 SER A C 1
ATOM 668 O O . SER A 1 85 ? -14.738 7.247 26.278 1.00 85.62 85 SER A O 1
ATOM 670 N N . ALA A 1 86 ? -12.583 6.599 26.133 1.00 80.75 86 ALA A N 1
ATOM 671 C CA . ALA A 1 86 ? -12.460 6.950 24.727 1.00 80.75 86 ALA A CA 1
ATOM 672 C C . ALA A 1 86 ? -13.468 6.102 23.940 1.00 80.75 86 ALA A C 1
ATOM 674 O O . ALA A 1 86 ? -13.600 4.899 24.198 1.00 80.75 86 ALA A O 1
ATOM 675 N N . ALA A 1 87 ? -14.217 6.723 23.021 1.00 74.19 87 ALA A N 1
ATOM 676 C CA . ALA A 1 87 ? -15.078 5.961 22.127 1.00 74.19 87 ALA A CA 1
ATOM 677 C C . ALA A 1 87 ? -14.241 4.830 21.506 1.00 74.19 87 ALA A C 1
ATOM 679 O O . ALA A 1 87 ? -13.104 5.099 21.104 1.00 74.19 87 ALA A O 1
ATOM 680 N N . PRO A 1 88 ? -14.743 3.579 21.464 1.00 69.56 88 PRO A N 1
ATOM 681 C CA . PRO A 1 88 ? -14.040 2.526 20.761 1.00 69.56 88 PRO A CA 1
ATOM 682 C C . PRO A 1 88 ? -13.940 2.991 19.315 1.00 69.56 88 PRO A C 1
ATOM 684 O O . PRO A 1 88 ? -14.923 2.988 18.575 1.00 69.56 88 PRO A O 1
ATOM 687 N N . VAL A 1 89 ? -12.762 3.480 18.935 1.00 68.25 89 VAL A N 1
ATOM 688 C CA . VAL A 1 89 ? -12.451 3.698 17.536 1.00 68.25 89 VAL A CA 1
ATOM 689 C C . VAL A 1 89 ? -12.568 2.298 16.972 1.00 68.25 89 VAL A C 1
ATOM 691 O O . VAL A 1 89 ? -11.821 1.414 17.399 1.00 68.25 89 VAL A O 1
ATOM 694 N N . ASN A 1 90 ? -13.545 2.071 16.094 1.00 61.19 90 ASN A N 1
ATOM 695 C CA . ASN A 1 90 ? -13.674 0.840 15.321 1.00 61.19 90 ASN A CA 1
ATOM 696 C C . ASN A 1 90 ? -12.492 0.777 14.338 1.00 61.19 90 ASN A C 1
ATOM 698 O O . ASN A 1 90 ? -12.635 0.750 13.125 1.00 61.19 90 ASN A O 1
ATOM 702 N N . SER A 1 91 ? -11.282 0.764 14.892 1.00 58.69 91 SER A N 1
ATOM 703 C CA . SER A 1 91 ? -10.024 0.408 14.276 1.00 58.69 91 SER A CA 1
ATOM 704 C C . SER A 1 91 ? -10.051 -1.112 14.132 1.00 58.69 91 SER A C 1
ATOM 706 O O . SER A 1 91 ? -9.180 -1.830 14.635 1.00 58.69 91 SER A O 1
ATOM 708 N N . TYR A 1 92 ? -11.050 -1.635 13.422 1.00 63.78 92 TYR A N 1
ATOM 709 C CA . TYR A 1 92 ? -10.811 -2.844 12.663 1.00 63.78 92 TYR A CA 1
ATOM 710 C C . TYR A 1 92 ? -9.715 -2.438 11.692 1.00 63.78 92 TYR A C 1
ATOM 712 O O . TYR A 1 92 ? -9.968 -1.754 10.706 1.00 63.78 92 TYR A O 1
ATOM 720 N N . LYS A 1 93 ? -8.462 -2.728 12.063 1.00 70.44 93 LYS A N 1
ATOM 721 C CA . LYS A 1 93 ? -7.296 -2.474 11.225 1.00 70.44 93 LYS A CA 1
ATOM 722 C C . LYS A 1 93 ? -7.514 -3.317 9.984 1.00 70.44 93 LYS A C 1
ATOM 724 O O . LYS A 1 93 ? -7.189 -4.503 9.996 1.00 70.44 93 LYS A O 1
ATOM 729 N N . ARG A 1 94 ? -8.155 -2.736 8.970 1.00 84.25 94 ARG A N 1
ATOM 730 C CA . ARG A 1 94 ? -8.495 -3.434 7.741 1.00 84.25 94 ARG A CA 1
ATOM 731 C C . ARG A 1 94 ? -7.179 -3.938 7.173 1.00 84.25 94 ARG A C 1
ATOM 733 O O . ARG A 1 94 ? -6.261 -3.162 6.899 1.00 84.25 94 ARG A O 1
ATOM 740 N N . ALA A 1 95 ? -7.035 -5.256 7.127 1.00 90.75 95 ALA A N 1
ATOM 741 C CA . ALA A 1 95 ? -5.857 -5.854 6.542 1.00 90.75 95 ALA A CA 1
ATOM 742 C C . ALA A 1 95 ? -5.924 -5.568 5.043 1.00 90.75 95 ALA A C 1
ATOM 744 O O . ALA A 1 95 ? -6.843 -6.027 4.376 1.00 90.75 95 ALA A O 1
ATOM 745 N N . ILE A 1 96 ? -4.972 -4.785 4.539 1.00 94.31 96 ILE A N 1
ATOM 746 C CA . ILE A 1 96 ? -4.882 -4.473 3.112 1.00 94.31 96 ILE A CA 1
ATOM 747 C C . ILE A 1 96 ? -4.658 -5.795 2.371 1.00 94.31 96 ILE A C 1
ATOM 749 O O . ILE A 1 96 ? -3.650 -6.476 2.601 1.00 94.31 96 ILE A O 1
ATOM 753 N N . SER A 1 97 ? -5.599 -6.183 1.525 1.00 95.31 97 SER A N 1
ATOM 754 C CA . SER A 1 97 ? -5.511 -7.383 0.689 1.00 95.31 97 SER A CA 1
ATOM 755 C C . SER A 1 97 ? -4.399 -7.242 -0.365 1.00 95.31 97 SER A C 1
ATOM 757 O O . SER A 1 97 ? -3.825 -6.163 -0.545 1.00 95.31 97 SER A O 1
ATOM 759 N N . ASN A 1 98 ? -4.002 -8.338 -1.014 1.00 94.81 98 ASN A N 1
ATOM 760 C CA . ASN A 1 98 ? -2.946 -8.254 -2.031 1.00 94.81 98 ASN A CA 1
ATOM 761 C C . ASN A 1 98 ? -3.464 -7.524 -3.277 1.00 94.81 98 ASN A C 1
ATOM 763 O O . ASN A 1 98 ? -2.746 -6.730 -3.874 1.00 94.81 98 ASN A O 1
ATOM 767 N N . GLU A 1 99 ? -4.732 -7.732 -3.600 1.00 93.12 99 GLU A N 1
ATOM 768 C CA . GLU A 1 99 ? -5.466 -7.123 -4.700 1.00 93.12 99 GLU A CA 1
ATOM 769 C C . GLU A 1 99 ? -5.542 -5.603 -4.514 1.00 93.12 99 GLU A C 1
ATOM 771 O O . GLU A 1 99 ? -5.171 -4.843 -5.406 1.00 93.12 99 GLU A O 1
ATOM 776 N N . GLU A 1 100 ? -5.918 -5.142 -3.314 1.00 94.44 100 GLU A N 1
ATOM 777 C CA . GLU A 1 100 ? -5.896 -3.716 -2.962 1.00 94.44 100 GLU A CA 1
ATOM 778 C C . GLU A 1 100 ? -4.498 -3.110 -3.102 1.00 94.44 100 GLU A C 1
ATOM 780 O O . GLU A 1 100 ? -4.370 -1.978 -3.564 1.00 94.44 100 GLU A O 1
ATOM 785 N N . MET A 1 101 ? -3.447 -3.856 -2.739 1.00 96.06 101 MET A N 1
ATOM 786 C CA . MET A 1 101 ? -2.071 -3.393 -2.915 1.00 96.06 101 MET A CA 1
ATOM 787 C C . MET A 1 101 ? -1.742 -3.200 -4.400 1.00 96.06 101 MET A C 1
ATOM 789 O O . MET A 1 101 ? -1.229 -2.147 -4.766 1.00 96.06 101 MET A O 1
ATOM 793 N N . ILE A 1 102 ? -2.070 -4.173 -5.257 1.00 93.81 102 ILE A N 1
ATOM 794 C CA . ILE A 1 102 ? -1.823 -4.099 -6.708 1.00 93.81 102 ILE A CA 1
ATOM 795 C C . ILE A 1 102 ? -2.542 -2.891 -7.310 1.00 93.81 102 ILE A C 1
ATOM 797 O O . ILE A 1 102 ? -1.930 -2.109 -8.042 1.00 93.81 102 ILE A O 1
ATOM 801 N N . ARG A 1 103 ? -3.802 -2.675 -6.913 1.00 92.31 103 ARG A N 1
ATOM 802 C CA . ARG A 1 103 ? -4.604 -1.537 -7.367 1.00 92.31 103 ARG A CA 1
ATOM 803 C C . ARG A 1 103 ? -3.980 -0.190 -7.042 1.00 92.31 103 ARG A C 1
ATOM 805 O O . ARG A 1 103 ? -4.239 0.738 -7.785 1.00 92.31 103 ARG A O 1
ATOM 812 N N . VAL A 1 104 ? -3.175 -0.043 -5.989 1.00 95.56 104 VAL A N 1
ATOM 813 C CA . VAL A 1 104 ? -2.583 1.259 -5.619 1.00 95.56 104 VAL A CA 1
ATOM 814 C C . VAL A 1 104 ? -1.123 1.435 -6.038 1.00 95.56 104 VAL A C 1
ATOM 816 O O . VAL A 1 104 ? -0.574 2.522 -5.862 1.00 95.56 104 VAL A O 1
ATOM 819 N N . LEU A 1 105 ? -0.482 0.412 -6.616 1.00 95.38 105 LEU A N 1
ATOM 820 C CA . LEU A 1 105 ? 0.930 0.486 -7.025 1.00 95.38 105 LEU A CA 1
ATOM 821 C C . LEU A 1 105 ? 1.197 1.480 -8.159 1.00 95.38 105 LEU A C 1
ATOM 823 O O . LEU A 1 105 ? 2.341 1.873 -8.367 1.00 95.38 105 LEU A O 1
ATOM 827 N N . HIS A 1 106 ? 0.155 1.911 -8.865 1.00 93.56 106 HIS A N 1
ATOM 828 C CA . HIS A 1 106 ? 0.241 2.932 -9.907 1.00 93.56 106 HIS A CA 1
ATOM 829 C C . HIS A 1 106 ? 0.290 4.370 -9.348 1.00 93.56 106 HIS A C 1
ATOM 831 O O . HIS A 1 106 ? 0.451 5.341 -10.088 1.00 93.56 106 HIS A O 1
ATOM 837 N N . LEU A 1 107 ? 0.137 4.529 -8.033 1.00 95.25 107 LEU A N 1
ATOM 838 C CA . LEU A 1 107 ? 0.077 5.824 -7.366 1.00 95.25 107 LEU A CA 1
ATOM 839 C C . LEU A 1 107 ? 1.337 6.100 -6.551 1.00 95.25 107 LEU A C 1
ATOM 841 O O . LEU A 1 107 ? 2.094 5.200 -6.170 1.00 95.25 107 LEU A O 1
ATOM 845 N N . SER A 1 108 ? 1.528 7.374 -6.202 1.00 96.25 108 SER A N 1
ATOM 846 C CA . SER A 1 108 ? 2.504 7.720 -5.171 1.00 96.25 108 SER A CA 1
ATOM 847 C C . SER A 1 108 ? 2.107 7.083 -3.835 1.00 96.25 108 SER A C 1
ATOM 849 O O . SER A 1 108 ? 0.924 6.940 -3.519 1.00 96.25 108 SER A O 1
ATOM 851 N N . GLN A 1 109 ? 3.093 6.753 -2.997 1.00 97.25 109 GLN A N 1
ATOM 852 C CA . GLN A 1 109 ? 2.839 6.117 -1.697 1.00 97.25 109 GLN A CA 1
ATOM 853 C C . GLN A 1 109 ? 1.888 6.939 -0.809 1.00 97.25 109 GLN A C 1
ATOM 855 O O . GLN A 1 109 ? 1.108 6.376 -0.046 1.00 97.25 109 GLN A O 1
ATOM 860 N N . ILE A 1 110 ? 1.940 8.271 -0.914 1.00 97.25 110 ILE A N 1
ATOM 861 C CA . ILE A 1 110 ? 1.071 9.180 -0.157 1.00 97.25 110 ILE A CA 1
ATOM 862 C C . ILE A 1 110 ? -0.376 9.081 -0.655 1.00 97.25 110 ILE A C 1
ATOM 864 O O . ILE A 1 110 ? -1.295 9.007 0.157 1.00 97.25 110 ILE A O 1
ATOM 868 N N . GLN A 1 111 ? -0.593 9.055 -1.972 1.00 97.25 111 GLN A N 1
ATOM 869 C CA . GLN A 1 111 ? -1.928 8.891 -2.558 1.00 97.25 111 GLN A CA 1
ATOM 870 C C . GLN A 1 111 ? -2.508 7.506 -2.254 1.00 97.25 111 GLN A C 1
ATOM 872 O O . GLN A 1 111 ? -3.650 7.407 -1.817 1.00 97.25 111 GLN A O 1
ATOM 877 N N . ALA A 1 112 ? -1.700 6.456 -2.407 1.00 97.25 112 ALA A N 1
ATOM 878 C CA . ALA A 1 112 ? -2.073 5.088 -2.068 1.00 97.25 112 ALA A CA 1
ATOM 879 C C . ALA A 1 112 ? -2.516 4.959 -0.600 1.00 97.25 112 ALA A C 1
ATOM 881 O O . ALA A 1 112 ? -3.547 4.357 -0.311 1.00 97.25 112 ALA A O 1
ATOM 882 N N . ALA A 1 113 ? -1.772 5.575 0.327 1.00 96.88 113 ALA A N 1
ATOM 883 C CA . ALA A 1 113 ? -2.110 5.578 1.748 1.00 96.88 113 ALA A CA 1
ATOM 884 C C . ALA A 1 113 ? -3.461 6.262 2.023 1.00 96.88 113 ALA A C 1
ATOM 886 O O . ALA A 1 113 ? -4.253 5.745 2.807 1.00 96.88 113 ALA A O 1
ATOM 887 N N . LYS A 1 114 ? -3.746 7.377 1.334 1.00 96.19 114 LYS A N 1
ATOM 888 C CA . LYS A 1 114 ? -5.034 8.083 1.430 1.00 96.19 114 LYS A CA 1
ATOM 889 C C . LYS A 1 114 ? -6.202 7.249 0.895 1.00 96.19 114 LYS A C 1
ATOM 891 O O . LYS A 1 114 ? -7.249 7.225 1.523 1.00 96.19 114 LYS A O 1
ATOM 896 N N . ILE A 1 115 ? -6.027 6.558 -0.232 1.00 94.94 115 ILE A N 1
ATOM 897 C CA . ILE A 1 115 ? -7.089 5.740 -0.850 1.00 94.94 115 ILE A CA 1
ATOM 898 C C . ILE A 1 115 ? -7.414 4.497 -0.018 1.00 94.94 115 ILE A C 1
ATOM 900 O O . ILE A 1 115 ? -8.573 4.110 0.077 1.00 94.94 115 ILE A O 1
ATOM 904 N N . LEU A 1 116 ? -6.406 3.885 0.607 1.00 94.19 116 LEU A N 1
ATOM 905 C CA . LEU A 1 116 ? -6.584 2.720 1.481 1.00 94.19 116 LEU A CA 1
ATOM 906 C C . LEU A 1 116 ? -6.997 3.082 2.916 1.00 94.19 116 LEU A C 1
ATOM 908 O O . LEU A 1 116 ? -7.077 2.184 3.753 1.00 94.19 116 LEU A O 1
ATOM 912 N N . ASP A 1 117 ? -7.198 4.371 3.205 1.00 93.25 117 ASP A N 1
ATOM 913 C CA . ASP A 1 117 ? -7.501 4.901 4.538 1.00 93.25 117 ASP A CA 1
ATOM 914 C C . ASP A 1 117 ? -6.542 4.370 5.622 1.00 93.25 117 ASP A C 1
ATOM 916 O O . ASP A 1 117 ? -6.926 3.853 6.673 1.00 93.25 117 ASP A O 1
ATOM 920 N N . CYS A 1 118 ? -5.236 4.416 5.333 1.00 94.00 118 CYS A N 1
ATOM 921 C CA . CYS A 1 118 ? -4.216 3.903 6.240 1.00 94.00 118 CYS A CA 1
ATOM 922 C C . CYS A 1 118 ? -3.006 4.834 6.354 1.00 94.00 118 CYS A C 1
ATOM 924 O O . CYS A 1 118 ? -2.699 5.641 5.477 1.00 94.00 118 CYS A O 1
ATOM 926 N N . HIS A 1 119 ? -2.253 4.697 7.446 1.00 95.19 119 HIS A N 1
ATOM 927 C CA . HIS A 1 119 ? -0.989 5.415 7.587 1.00 95.19 119 HIS A CA 1
ATOM 928 C C . HIS A 1 119 ? 0.076 4.894 6.614 1.00 95.19 119 HIS A C 1
ATOM 930 O O . HIS A 1 119 ? 0.218 3.687 6.400 1.00 95.19 119 HIS A O 1
ATOM 936 N N . LEU A 1 120 ? 0.923 5.806 6.127 1.00 96.75 120 LEU A N 1
ATOM 937 C CA . LEU A 1 120 ? 2.041 5.506 5.226 1.00 96.75 120 LEU A CA 1
ATOM 938 C C . LEU A 1 120 ? 2.979 4.412 5.770 1.00 96.75 120 LEU A C 1
ATOM 940 O O . LEU A 1 120 ? 3.482 3.581 5.016 1.00 96.75 120 LEU A O 1
ATOM 944 N N . SER A 1 121 ? 3.208 4.382 7.085 1.00 96.62 121 SER A N 1
ATOM 945 C CA . SER A 1 121 ? 4.009 3.344 7.746 1.00 96.62 121 SER A CA 1
ATOM 946 C C . SER A 1 121 ? 3.374 1.953 7.627 1.00 96.62 121 SER A C 1
ATOM 948 O O . SER A 1 121 ? 4.074 0.973 7.358 1.00 96.62 121 SER A O 1
ATOM 950 N N . THR A 1 122 ? 2.049 1.864 7.761 1.00 95.75 122 THR A N 1
ATOM 951 C CA . THR A 1 122 ? 1.275 0.626 7.591 1.00 95.75 122 THR A CA 1
ATOM 952 C C . THR A 1 122 ? 1.348 0.142 6.149 1.00 95.75 122 THR A C 1
ATOM 954 O O . THR A 1 122 ? 1.644 -1.034 5.920 1.00 95.75 122 THR A O 1
ATOM 957 N N . LEU A 1 123 ? 1.184 1.056 5.188 1.00 97.31 123 LEU A N 1
ATOM 958 C 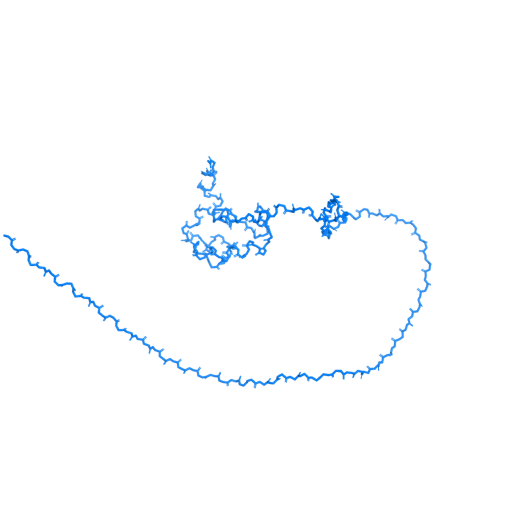CA . LEU A 1 123 ? 1.323 0.764 3.763 1.00 97.31 123 LEU A CA 1
ATOM 959 C C . LEU A 1 123 ? 2.713 0.201 3.439 1.00 97.31 123 LEU A C 1
ATOM 961 O O . LEU A 1 123 ? 2.819 -0.890 2.884 1.00 97.31 123 LEU A O 1
ATOM 965 N N . LYS A 1 124 ? 3.786 0.887 3.859 1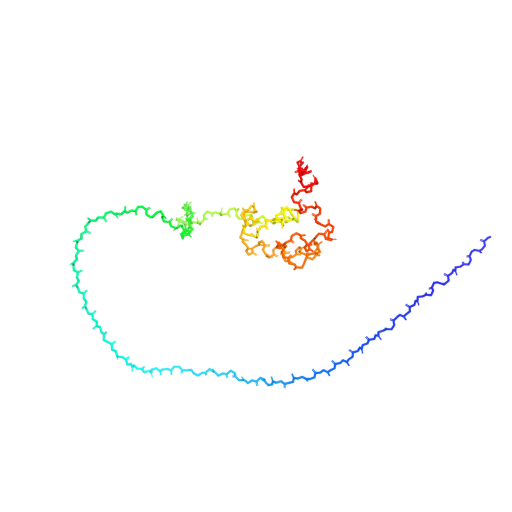.00 97.19 124 LYS A N 1
ATOM 966 C CA . LYS A 1 124 ? 5.176 0.444 3.645 1.00 97.19 124 LYS A CA 1
ATOM 967 C C . LYS A 1 124 ? 5.441 -0.932 4.251 1.00 97.19 124 LYS A C 1
ATOM 969 O O . LYS A 1 124 ? 6.055 -1.788 3.614 1.00 97.19 124 LYS A O 1
ATOM 974 N N . ARG A 1 125 ? 4.954 -1.172 5.472 1.00 96.88 125 ARG A N 1
ATOM 975 C CA . ARG A 1 125 ? 5.095 -2.472 6.140 1.00 96.88 125 ARG A CA 1
ATOM 976 C C . ARG A 1 125 ? 4.372 -3.573 5.369 1.00 96.88 125 ARG A C 1
ATOM 978 O O . ARG A 1 125 ? 4.913 -4.669 5.242 1.00 96.88 125 ARG A O 1
ATOM 985 N N . ARG A 1 126 ? 3.166 -3.306 4.863 1.00 97.12 126 ARG A N 1
ATOM 986 C CA . ARG A 1 126 ? 2.405 -4.277 4.071 1.00 97.12 126 ARG A CA 1
ATOM 987 C C . ARG A 1 126 ? 3.045 -4.531 2.708 1.00 97.12 126 ARG A C 1
ATOM 989 O O . ARG A 1 126 ? 3.159 -5.691 2.317 1.00 97.12 126 ARG A O 1
ATOM 996 N N . PHE A 1 127 ? 3.512 -3.485 2.034 1.00 97.62 127 PHE A N 1
ATOM 997 C CA . PHE A 1 127 ? 4.233 -3.594 0.772 1.00 97.62 127 PHE A CA 1
ATOM 998 C C . PHE A 1 127 ? 5.490 -4.453 0.930 1.00 97.62 127 PHE A C 1
ATOM 1000 O O . PHE A 1 127 ? 5.649 -5.431 0.216 1.00 97.62 127 PHE A O 1
ATOM 1007 N N . ASN A 1 128 ? 6.329 -4.203 1.940 1.00 97.81 128 ASN A N 1
ATOM 1008 C CA . ASN A 1 128 ? 7.542 -5.003 2.158 1.00 97.81 128 ASN A CA 1
ATOM 1009 C C . ASN A 1 128 ? 7.271 -6.496 2.398 1.00 97.81 128 ASN A C 1
ATOM 1011 O O . ASN A 1 128 ? 8.114 -7.324 2.073 1.00 97.81 128 ASN A O 1
ATOM 1015 N N . LYS A 1 129 ? 6.099 -6.850 2.935 1.00 97.31 129 LYS A N 1
ATOM 1016 C CA . LYS A 1 129 ? 5.687 -8.253 3.087 1.00 97.31 129 LYS A CA 1
ATOM 1017 C C . LYS A 1 129 ? 5.246 -8.895 1.771 1.00 97.31 129 LYS A C 1
ATOM 1019 O O . LYS A 1 129 ? 5.388 -10.099 1.620 1.00 97.31 129 LYS A O 1
ATOM 1024 N N . THR A 1 130 ? 4.677 -8.113 0.859 1.00 96.56 130 THR A N 1
ATOM 1025 C CA . THR A 1 130 ? 4.041 -8.599 -0.379 1.00 96.56 130 THR A CA 1
ATOM 1026 C C . THR A 1 130 ? 4.913 -8.390 -1.618 1.00 96.56 130 THR A C 1
ATOM 1028 O O . THR A 1 130 ? 4.735 -9.078 -2.615 1.00 96.56 130 THR A O 1
ATOM 1031 N N . LYS A 1 131 ? 5.921 -7.514 -1.566 1.00 95.69 131 LYS A N 1
ATOM 1032 C CA . LYS A 1 131 ? 6.754 -7.153 -2.721 1.00 95.69 131 LYS A CA 1
ATOM 1033 C C . LYS A 1 131 ? 7.441 -8.357 -3.370 1.00 95.69 131 LYS A C 1
ATOM 1035 O O . LYS A 1 131 ? 7.426 -8.477 -4.588 1.00 95.69 131 LYS A O 1
ATOM 1040 N N . HIS A 1 132 ? 7.922 -9.307 -2.563 1.00 96.25 132 HIS A N 1
ATOM 1041 C CA . HIS A 1 132 ? 8.576 -10.516 -3.065 1.00 96.25 132 HIS A CA 1
ATOM 1042 C C . HIS A 1 132 ? 7.605 -11.417 -3.833 1.00 96.25 132 HIS A C 1
ATOM 1044 O O . HIS A 1 132 ? 7.973 -11.939 -4.879 1.00 96.25 132 HIS A O 1
ATOM 1050 N N . SER A 1 133 ? 6.351 -11.544 -3.376 1.00 95.44 133 SER A N 1
ATOM 1051 C CA . SER A 1 133 ? 5.324 -12.288 -4.122 1.00 95.44 133 SER A CA 1
ATOM 1052 C C . SER A 1 133 ? 4.920 -11.605 -5.429 1.00 95.44 133 SER A C 1
ATOM 1054 O O . SER A 1 133 ? 4.489 -12.280 -6.354 1.00 95.44 133 SER A O 1
ATOM 1056 N N . LEU A 1 134 ? 5.084 -10.283 -5.518 1.00 93.56 134 LEU A N 1
ATOM 1057 C CA . LEU A 1 134 ? 4.787 -9.497 -6.718 1.00 93.56 134 LEU A CA 1
ATOM 1058 C C . LEU A 1 134 ? 5.983 -9.406 -7.687 1.00 93.56 134 LEU A C 1
ATOM 1060 O O . LEU A 1 134 ? 5.846 -8.830 -8.763 1.00 93.56 134 LEU A O 1
ATOM 1064 N N . GLY A 1 135 ? 7.152 -9.940 -7.313 1.00 94.31 135 GLY A N 1
ATOM 1065 C CA . GLY A 1 135 ? 8.386 -9.801 -8.093 1.00 94.31 135 GLY A CA 1
ATOM 1066 C C . GLY A 1 135 ? 8.951 -8.377 -8.095 1.00 94.31 135 GLY A C 1
ATOM 1067 O O . GLY A 1 135 ? 9.588 -7.971 -9.061 1.00 94.31 135 GLY A O 1
ATOM 1068 N N . LEU A 1 136 ? 8.683 -7.602 -7.040 1.00 95.25 136 LEU A N 1
ATOM 1069 C CA . LEU A 1 136 ? 9.131 -6.220 -6.887 1.00 95.25 136 LEU A CA 1
ATOM 1070 C C . LEU A 1 136 ? 10.171 -6.103 -5.770 1.00 95.25 136 LEU A C 1
ATOM 1072 O O . LEU A 1 136 ? 9.962 -6.574 -4.650 1.00 95.25 136 LEU A O 1
ATOM 1076 N N . ASP A 1 137 ? 11.249 -5.372 -6.039 1.00 94.56 1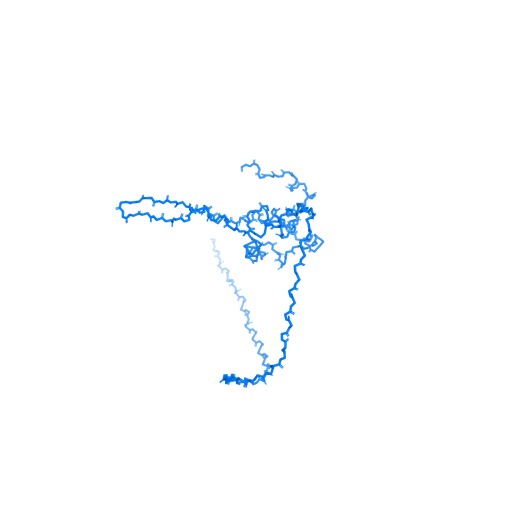37 ASP A N 1
ATOM 1077 C CA . ASP A 1 137 ? 12.270 -5.072 -5.028 1.00 94.56 137 ASP A CA 1
ATOM 1078 C C . ASP A 1 137 ? 11.949 -3.801 -4.232 1.00 94.56 137 ASP A C 1
ATOM 1080 O O . ASP A 1 137 ? 12.186 -3.728 -3.017 1.00 94.56 137 ASP A O 1
ATOM 1084 N N . ALA A 1 138 ? 11.368 -2.810 -4.912 1.00 96.00 138 ALA A N 1
ATOM 1085 C CA . ALA A 1 138 ? 11.045 -1.490 -4.387 1.00 96.00 138 ALA A CA 1
ATOM 1086 C C . ALA A 1 138 ? 9.717 -0.969 -4.955 1.00 96.00 138 ALA A C 1
ATOM 1088 O O . ALA A 1 138 ? 9.197 -1.484 -5.945 1.00 96.00 138 ALA A O 1
ATOM 1089 N N . TRP A 1 139 ? 9.164 0.067 -4.316 1.00 96.50 139 TRP A N 1
ATOM 1090 C CA . TRP A 1 139 ? 7.964 0.738 -4.817 1.00 96.50 139 TRP A CA 1
ATOM 1091 C C . TRP A 1 139 ? 8.272 1.393 -6.173 1.00 96.50 139 TRP A C 1
ATOM 1093 O O . TRP A 1 139 ? 9.234 2.168 -6.243 1.00 96.50 139 TRP A O 1
ATOM 1103 N N . PRO A 1 140 ? 7.492 1.118 -7.230 1.00 94.75 140 PRO A N 1
ATOM 1104 C CA . PRO A 1 140 ? 7.775 1.640 -8.559 1.00 94.75 140 PRO A CA 1
ATOM 1105 C C . PRO A 1 140 ? 7.654 3.166 -8.569 1.00 94.75 140 PRO A C 1
ATOM 1107 O O . PRO A 1 140 ? 6.603 3.722 -8.268 1.00 94.75 140 PRO A O 1
ATOM 1110 N N . GLN A 1 141 ? 8.753 3.845 -8.897 1.00 93.38 141 GLN A N 1
ATOM 1111 C CA . GLN A 1 141 ? 8.743 5.283 -9.199 1.00 93.38 141 GLN A CA 1
ATOM 1112 C C . GLN A 1 141 ? 8.416 5.515 -10.677 1.00 93.38 141 GLN A C 1
ATOM 1114 O O . GLN A 1 141 ? 7.682 6.432 -11.019 1.00 93.38 141 GLN A O 1
ATOM 1119 N N . ASN A 1 142 ? 8.929 4.628 -11.537 1.00 92.19 142 ASN A N 1
ATOM 1120 C CA . ASN A 1 142 ? 8.783 4.686 -12.984 1.00 92.19 142 ASN A CA 1
ATOM 1121 C C . ASN A 1 142 ? 8.241 3.352 -13.506 1.00 92.19 142 ASN A C 1
ATOM 1123 O O . ASN A 1 142 ? 8.731 2.286 -13.144 1.00 92.19 142 ASN A O 1
ATOM 1127 N N . TYR A 1 143 ? 7.283 3.404 -14.429 1.00 90.31 143 TYR A N 1
ATOM 1128 C CA . TYR A 1 143 ? 6.703 2.211 -15.061 1.00 90.31 143 TYR A CA 1
ATOM 1129 C C . TYR A 1 143 ? 7.676 1.453 -15.964 1.00 90.31 143 TYR A C 1
ATOM 1131 O O . TYR A 1 143 ? 7.515 0.258 -16.200 1.00 90.31 143 TYR A O 1
ATOM 1139 N N . GLN A 1 144 ? 8.696 2.142 -16.473 1.00 91.69 144 GLN A N 1
ATOM 1140 C CA . GLN A 1 144 ? 9.678 1.555 -17.380 1.00 91.69 144 GLN A CA 1
ATOM 1141 C C . GLN A 1 144 ? 10.465 0.423 -16.715 1.00 91.69 144 GLN A C 1
ATOM 1143 O O . GLN A 1 144 ? 10.709 -0.597 -17.357 1.00 91.69 144 GLN A O 1
ATOM 1148 N N . SER A 1 145 ? 10.801 0.561 -15.428 1.00 90.38 145 SER A N 1
ATOM 1149 C CA . SER A 1 145 ? 11.569 -0.460 -14.713 1.00 90.38 145 SER A CA 1
ATOM 1150 C C . SER A 1 145 ? 10.763 -1.728 -14.468 1.00 90.38 145 SER A C 1
ATOM 1152 O O . SER A 1 145 ? 11.344 -2.801 -14.427 1.00 90.38 145 SER A O 1
ATOM 1154 N N . ILE A 1 146 ? 9.437 -1.633 -14.363 1.00 93.50 146 ILE A N 1
ATOM 1155 C CA . ILE A 1 146 ? 8.559 -2.775 -14.082 1.00 93.50 146 ILE A CA 1
ATOM 1156 C C . ILE A 1 146 ? 7.876 -3.341 -15.330 1.00 93.50 146 ILE A C 1
ATOM 1158 O O . ILE A 1 146 ? 7.159 -4.330 -15.229 1.00 93.50 146 ILE A O 1
ATOM 1162 N N . ARG A 1 147 ? 8.108 -2.763 -16.518 1.00 93.69 147 ARG A N 1
ATOM 1163 C CA . ARG A 1 147 ? 7.444 -3.159 -17.776 1.00 93.69 147 ARG A CA 1
ATOM 1164 C C . ARG A 1 147 ? 7.667 -4.625 -18.160 1.00 93.69 147 ARG A C 1
ATOM 1166 O O . ARG A 1 147 ? 6.823 -5.217 -18.824 1.00 93.69 147 ARG A O 1
ATOM 1173 N N . HIS A 1 148 ? 8.806 -5.193 -17.773 1.00 92.69 148 HIS A N 1
ATOM 1174 C CA . HIS A 1 148 ? 9.168 -6.578 -18.074 1.00 92.69 148 HIS A CA 1
ATOM 1175 C C . HIS A 1 148 ? 8.476 -7.597 -17.153 1.00 92.69 148 HIS A C 1
ATOM 1177 O O . HIS A 1 148 ? 8.499 -8.792 -17.441 1.00 92.69 148 HIS A O 1
ATOM 1183 N N . LEU A 1 149 ? 7.868 -7.145 -16.052 1.00 92.50 149 LEU A N 1
ATOM 1184 C CA . LEU A 1 149 ? 7.227 -8.022 -15.082 1.00 92.50 149 LEU A CA 1
ATOM 1185 C C . LEU A 1 149 ? 5.803 -8.391 -15.526 1.00 92.50 149 LEU A C 1
ATOM 1187 O O . LEU A 1 149 ? 5.088 -7.550 -16.075 1.00 92.50 149 LEU A O 1
ATOM 1191 N N . PRO A 1 150 ? 5.332 -9.617 -15.233 1.00 89.75 150 PRO A N 1
ATOM 1192 C CA . PRO A 1 150 ? 3.980 -10.047 -15.599 1.00 89.75 150 PRO A CA 1
ATOM 1193 C C . PRO A 1 150 ? 2.890 -9.191 -14.934 1.00 89.75 150 PRO A C 1
ATOM 1195 O O . PRO A 1 150 ? 1.873 -8.893 -15.559 1.00 89.75 150 PRO A O 1
ATOM 1198 N N . ILE A 1 151 ? 3.154 -8.713 -13.713 1.00 91.50 151 ILE A N 1
ATOM 1199 C CA . ILE A 1 151 ? 2.261 -7.842 -12.937 1.00 91.50 151 ILE A CA 1
ATOM 1200 C C . ILE A 1 151 ? 2.027 -6.471 -13.585 1.00 91.50 151 ILE A C 1
ATOM 1202 O O . ILE A 1 151 ? 1.058 -5.782 -13.272 1.00 91.50 151 ILE A O 1
ATOM 1206 N N . PHE A 1 152 ? 2.878 -6.061 -14.530 1.00 93.06 152 PHE A N 1
ATOM 1207 C CA . PHE A 1 152 ? 2.751 -4.770 -15.199 1.00 93.06 152 PHE A CA 1
ATOM 1208 C C . PHE A 1 152 ? 1.369 -4.568 -15.827 1.00 93.06 152 PHE A C 1
ATOM 1210 O O . PHE A 1 152 ? 0.831 -3.462 -15.813 1.00 93.06 152 PHE A O 1
ATOM 1217 N N . LYS A 1 153 ? 0.768 -5.646 -16.343 1.00 90.56 153 LYS A N 1
ATOM 1218 C CA . LYS A 1 153 ? -0.553 -5.590 -16.973 1.00 90.56 153 LYS A CA 1
ATOM 1219 C C . LYS A 1 153 ? -1.673 -5.222 -16.000 1.00 90.56 153 LYS A C 1
ATOM 1221 O O . LYS A 1 153 ? -2.670 -4.655 -16.432 1.00 90.56 153 LYS A O 1
ATOM 1226 N N . GLU A 1 154 ? -1.498 -5.549 -14.726 1.00 90.00 154 GLU A N 1
ATOM 1227 C CA . GLU A 1 154 ? -2.476 -5.311 -13.664 1.00 90.00 154 GLU A CA 1
ATOM 1228 C C . GLU A 1 154 ? -2.301 -3.933 -13.023 1.00 90.00 154 GLU A C 1
ATOM 1230 O O . GLU A 1 154 ? -3.271 -3.342 -12.570 1.00 90.00 154 GLU A O 1
ATOM 1235 N N . ILE A 1 155 ? -1.074 -3.405 -13.006 1.00 91.19 155 ILE A N 1
ATOM 1236 C CA . ILE A 1 155 ? -0.769 -2.107 -12.389 1.00 91.19 155 ILE A CA 1
ATOM 1237 C C . ILE A 1 155 ? -0.954 -0.953 -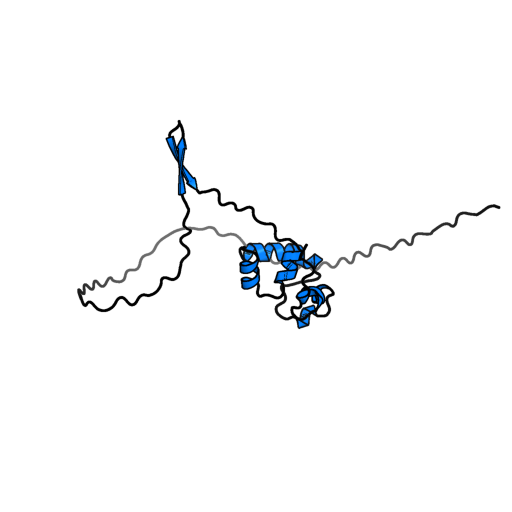13.384 1.00 91.19 155 ILE A C 1
ATOM 1239 O O . ILE A 1 155 ? -1.286 0.157 -12.983 1.00 91.19 155 ILE A O 1
ATOM 1243 N N . TYR A 1 156 ? -0.698 -1.165 -14.677 1.00 92.50 156 TYR A N 1
ATOM 1244 C CA . TYR A 1 156 ? -0.627 -0.064 -15.635 1.00 92.50 156 TYR A CA 1
ATOM 1245 C C . TYR A 1 156 ? -2.014 0.543 -15.940 1.00 92.50 156 TYR A C 1
ATOM 1247 O O . TYR A 1 156 ? -2.856 -0.157 -16.508 1.00 92.50 156 TYR A O 1
ATOM 1255 N N . PRO A 1 157 ? -2.241 1.850 -15.675 1.00 86.56 157 PRO A N 1
ATOM 1256 C CA . PRO A 1 157 ? -3.570 2.463 -15.795 1.00 86.56 157 PRO A CA 1
ATOM 1257 C C . PRO A 1 157 ? -4.176 2.427 -17.202 1.00 86.56 157 PRO A C 1
ATOM 1259 O O . PRO A 1 157 ? -5.391 2.398 -17.353 1.00 86.56 157 PRO A O 1
ATOM 1262 N N . MET A 1 158 ? -3.334 2.421 -18.240 1.00 86.56 158 MET A N 1
ATOM 1263 C CA . MET A 1 158 ? -3.785 2.394 -19.639 1.00 86.56 158 MET A CA 1
ATOM 1264 C C . MET A 1 158 ? -3.953 0.969 -20.181 1.00 86.56 158 MET A C 1
ATOM 1266 O O . MET A 1 158 ? -4.216 0.784 -21.368 1.00 86.56 158 MET A O 1
ATOM 1270 N N . ASN A 1 159 ? -3.764 -0.060 -19.351 1.00 86.25 159 ASN A N 1
ATOM 1271 C CA . ASN A 1 159 ? -4.055 -1.421 -19.767 1.00 86.25 159 ASN A CA 1
ATOM 1272 C C . ASN A 1 159 ? -5.569 -1.653 -19.770 1.00 86.25 159 ASN A C 1
ATOM 1274 O O . ASN A 1 159 ? -6.269 -1.306 -18.820 1.00 86.25 159 ASN A O 1
ATOM 1278 N N . LEU A 1 160 ? -6.069 -2.308 -20.815 1.00 80.94 160 LEU A N 1
ATOM 1279 C CA . LEU A 1 160 ? -7.482 -2.643 -20.945 1.00 80.94 160 LEU A CA 1
ATOM 1280 C C . LEU A 1 160 ? -7.989 -3.487 -19.761 1.00 80.94 160 LEU A C 1
ATOM 1282 O O . LEU A 1 160 ? -9.113 -3.293 -19.312 1.00 80.94 160 LEU A O 1
ATOM 1286 N N . SER A 1 161 ? -7.152 -4.372 -19.206 1.00 79.75 161 SER A N 1
ATOM 1287 C CA . SER A 1 161 ? -7.497 -5.169 -18.018 1.00 79.75 161 SER A CA 1
ATOM 1288 C C . SER A 1 161 ? -7.779 -4.316 -16.780 1.00 79.75 161 SER A C 1
ATOM 1290 O O . SER A 1 161 ? -8.638 -4.680 -15.983 1.00 79.75 161 SER A O 1
ATOM 1292 N N . PHE A 1 162 ? -7.068 -3.197 -16.633 1.00 80.38 162 PHE A N 1
ATOM 1293 C CA . PHE A 1 162 ? -7.253 -2.254 -15.534 1.00 80.38 162 PHE A CA 1
ATOM 1294 C C . PHE A 1 162 ? -8.536 -1.438 -15.731 1.00 80.38 162 PHE A C 1
ATOM 1296 O O . PHE A 1 162 ? -9.356 -1.328 -14.825 1.00 80.38 162 PHE A O 1
ATOM 1303 N N . ILE A 1 163 ? -8.753 -0.934 -16.950 1.00 81.75 163 ILE A N 1
ATOM 1304 C CA . ILE A 1 163 ? -9.927 -0.121 -17.304 1.00 81.75 163 ILE A CA 1
ATOM 1305 C C . ILE A 1 163 ? -11.226 -0.920 -17.160 1.00 81.75 163 ILE A C 1
ATOM 1307 O O . ILE A 1 163 ? -12.220 -0.407 -16.653 1.00 81.75 163 ILE A O 1
ATOM 1311 N N . LEU A 1 164 ? -11.222 -2.184 -17.590 1.00 80.56 164 LEU A N 1
ATOM 1312 C CA . LEU A 1 164 ? -12.411 -3.035 -17.573 1.00 80.56 164 LEU A CA 1
ATOM 1313 C C . LEU A 1 164 ? -12.809 -3.529 -16.175 1.00 80.56 164 LEU A C 1
ATOM 1315 O O . LEU A 1 164 ? -13.816 -4.223 -16.083 1.00 80.56 164 LEU A O 1
ATOM 1319 N N . ASN A 1 165 ? -12.050 -3.190 -15.121 1.00 64.81 165 ASN A N 1
ATOM 1320 C CA . ASN A 1 165 ? -12.423 -3.328 -13.708 1.00 64.81 165 ASN A CA 1
ATOM 1321 C C . ASN A 1 165 ? -13.280 -4.579 -13.424 1.00 64.81 165 ASN A C 1
ATOM 1323 O O . ASN A 1 165 ? -14.440 -4.491 -13.014 1.00 64.81 165 ASN A O 1
ATOM 1327 N N . LYS A 1 166 ? -12.702 -5.771 -13.650 1.00 64.38 166 LYS A N 1
ATOM 1328 C CA . LYS A 1 166 ? -13.391 -7.070 -13.473 1.00 64.38 166 LYS A CA 1
ATOM 1329 C C . LYS A 1 166 ? -13.898 -7.326 -12.043 1.00 64.38 166 LYS A C 1
ATOM 1331 O O . LYS A 1 166 ? -14.556 -8.331 -11.801 1.00 64.38 166 LYS A O 1
ATOM 1336 N N . ASP A 1 167 ? -13.635 -6.405 -11.125 1.00 60.09 167 ASP A N 1
ATOM 1337 C CA . ASP A 1 167 ? -13.891 -6.504 -9.695 1.00 60.09 167 ASP A CA 1
ATOM 1338 C C . ASP A 1 167 ? -15.262 -5.943 -9.272 1.00 60.09 167 ASP A C 1
ATOM 1340 O O . ASP A 1 167 ? -15.457 -5.570 -8.117 1.00 60.09 167 ASP A O 1
ATOM 1344 N N . SER A 1 168 ? -16.232 -5.884 -10.188 1.00 47.12 168 SER A N 1
ATOM 1345 C CA . SER A 1 168 ? -17.646 -5.664 -9.855 1.00 47.12 168 SER A CA 1
ATOM 1346 C C . SER A 1 168 ? -18.381 -7.004 -9.718 1.00 47.12 168 SER A C 1
ATOM 1348 O O . SER A 1 168 ? -19.253 -7.341 -10.518 1.00 47.12 168 SER A O 1
ATOM 1350 N N . LYS A 1 169 ? -18.007 -7.789 -8.702 1.00 42.00 169 LYS A N 1
ATOM 1351 C CA . LYS A 1 169 ? -18.823 -8.874 -8.138 1.00 42.00 169 LYS A CA 1
ATOM 1352 C C . LYS A 1 169 ? -18.610 -8.984 -6.637 1.00 42.00 169 LYS A C 1
ATOM 1354 O O . LYS A 1 169 ? -17.435 -8.950 -6.215 1.00 42.00 169 LYS A O 1
#

Secondary structure (DSSP, 8-state):
---PPP--PPP-PPP---------------------------------------------------------EEEEEETTEEEEEE-----------HHHHHHHTTS-HHHHHHHTTS-HHHHHHHHHHHTTTTT-SS--S-HHHHTTSTTHHHH-TTSHHHHTTTT--